Protein 8PJI (pdb70)

InterPro domains:
  IPR038704 YEATS superfamily [G3DSA:2.60.40.1970] (1-153)
  IPR040930 AF-9, ANC1 homology domain [PF17793] (495-555)
  IPR052790 YEATS domain-containing [PTHR47827] (1-558)
  IPR055129 YEATS domain [PF03366] (28-107)
  IPR055129 YEATS domain [PS51037] (1-138)

GO terms:
  GO:0008023 transcription elongation factor complex (C, IDA)
  GO:0005654 nucleoplasm (C, TAS)
  GO:0005515 protein binding (F, IPI)
  GO:0001650 fibrillar center (C, IDA)
  GO:0005654 nucleoplasm (C, IDA)

Sequence (140 aa):
QCTVQVRLELGHRAQLRKKPTTEGFTHDWMVFVRGPEQCDIQHFVEKVVFWLHDSFPKPRRVCKEPPYKVEESGYAGFIMPIEVHFKNKEEPRKVCCFTYDLFLNLEGNPPVNHHLRCEKLTFNNPTTEFRYKLLRAGGVMV

Organism: Homo sapiens (NCBI:txid9606)

Radius of gyration: 16.97 Å; Cα contacts (8 Å, |Δi|>4): 306; chains: 1; bounding box: 54×27×30 Å

Nearest PDB structures (foldseek):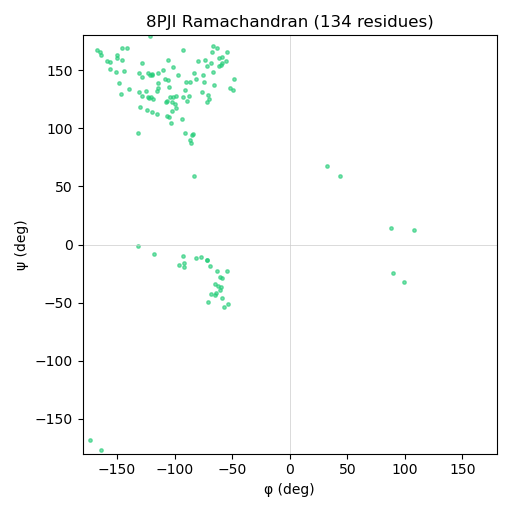
  6hpy-assembly1_A  TM=9.971E-01  e=9.286E-27  Homo sapiens
  5j9s-assembly1_A  TM=9.878E-01  e=1.514E-25  Homo sapiens
  7e74-assembly2_B  TM=9.929E-01  e=6.115E-25  Homo sapiens
  6ls6-assembly1_A  TM=9.941E-01  e=1.910E-22  H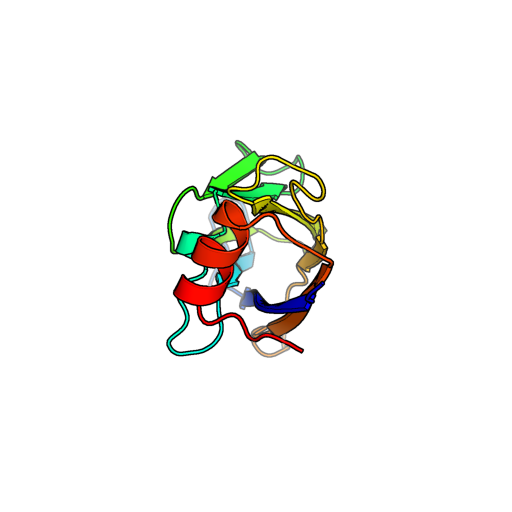omo sapiens
  6mim-assembly2_C  TM=9.929E-01  e=6.258E-21  Homo sapiens

Structure (mmCIF, N/CA/C/O backbone):
data_8PJI
#
_entry.id   8PJI
#
_cell.length_a   49.532
_cell.length_b   49.532
_cell.length_c   132.120
_cell.angle_alpha   90.00
_cell.angle_beta   90.00
_cell.angle_gamma   90.00
#
_symmetry.space_group_name_H-M   'P 43 21 2'
#
loop_
_entity.id
_entity.type
_entity.pdbx_description
1 polymer 'Protein ENL'
2 non-polymer 1,2-ETHANEDIOL
3 non-polymer 'DIMETHYL SULFOXIDE'
4 non-polymer ~{N}-cyclopentyl-1-(3-hydroxyphenyl)imidazole-4-carboxamide
5 non-polymer 'SULFATE ION'
6 water water
#
loop_
_atom_site.group_PDB
_atom_site.id
_atom_site.type_symbol
_atom_site.label_atom_id
_atom_site.label_alt_id
_atom_site.label_comp_id
_atom_site.label_asym_id
_atom_site.label_entity_id
_atom_site.label_seq_id
_atom_site.pdbx_PDB_ins_code
_atom_site.Cartn_x
_atom_site.Cartn_y
_atom_site.Cartn_z
_atom_site.occupancy
_atom_site.B_iso_or_equiv
_atom_site.auth_seq_id
_atom_site.auth_comp_id
_atom_site.auth_asym_id
_atom_site.auth_atom_id
_atom_site.pdbx_PDB_model_num
ATOM 1 N N . GLN A 1 4 ? -31.034 10.010 -13.495 1.00 66.55 4 GLN A N 1
ATOM 2 C CA . GLN A 1 4 ? -31.045 10.501 -12.076 1.00 66.85 4 GLN A CA 1
ATOM 3 C C . GLN A 1 4 ? -30.434 9.443 -11.133 1.00 62.61 4 GLN A C 1
ATOM 4 O O . GLN A 1 4 ? -31.114 9.054 -10.169 1.00 63.88 4 GLN A O 1
ATOM 10 N N . CYS A 1 5 ? -29.191 9.000 -11.354 1.00 55.68 5 CYS A N 1
ATOM 11 C CA . CYS A 1 5 ? -28.598 7.868 -10.589 1.00 55.49 5 CYS A CA 1
ATOM 12 C C . CYS A 1 5 ? -27.072 7.902 -10.562 1.00 51.68 5 CYS A C 1
ATOM 13 O O . CYS A 1 5 ? -26.438 8.371 -11.535 1.00 55.39 5 CYS A O 1
ATOM 16 N N . THR A 1 6 ? -26.512 7.366 -9.488 1.00 42.40 6 THR A N 1
ATOM 17 C CA . THR A 1 6 ? -25.060 7.161 -9.310 1.00 41.20 6 THR A CA 1
ATOM 18 C C . THR A 1 6 ? -24.796 5.661 -9.257 1.00 37.03 6 THR A C 1
ATOM 19 O O . THR A 1 6 ? -25.590 4.955 -8.596 1.00 34.49 6 THR A O 1
ATOM 23 N N . VAL A 1 7 ? -23.768 5.199 -9.972 1.00 31.06 7 VAL A N 1
ATOM 24 C CA . VAL A 1 7 ? -23.325 3.776 -9.932 1.00 28.12 7 VAL A CA 1
ATOM 25 C C . VAL A 1 7 ? -21.866 3.759 -9.454 1.00 30.78 7 VAL A C 1
ATOM 26 O O . VAL A 1 7 ? -21.014 4.481 -10.019 1.00 26.36 7 VAL A O 1
ATOM 30 N N . GLN A 1 8 ? -21.593 2.977 -8.416 1.00 31.27 8 GLN A N 1
ATOM 31 C CA . GLN A 1 8 ? -20.229 2.767 -7.883 1.00 31.26 8 GLN A CA 1
ATOM 32 C C . GLN A 1 8 ? -19.713 1.392 -8.290 1.00 28.42 8 GLN A C 1
ATOM 33 O O . GLN A 1 8 ? -20.496 0.406 -8.227 1.00 26.73 8 GLN A O 1
ATOM 39 N N . VAL A 1 9 ? -18.450 1.343 -8.734 1.00 26.60 9 VAL A N 1
ATOM 40 C CA . VAL A 1 9 ? -17.728 0.076 -9.031 1.00 27.08 9 VAL A CA 1
ATOM 41 C C . VAL A 1 9 ? -16.404 0.129 -8.275 1.00 26.74 9 VAL A C 1
ATOM 42 O O . VAL A 1 9 ? -15.933 1.239 -7.955 1.00 28.85 9 VAL A O 1
ATOM 46 N N . ARG A 1 10 ? -15.824 -1.029 -7.992 1.00 27.16 10 ARG A N 1
ATOM 47 C CA . ARG A 1 10 ? -14.545 -1.078 -7.240 1.00 28.38 10 ARG A CA 1
ATOM 48 C C . ARG A 1 10 ? -13.435 -1.639 -8.130 1.00 28.57 10 ARG A C 1
ATOM 49 O O . ARG A 1 10 ? -13.691 -2.624 -8.878 1.00 25.55 10 ARG A O 1
ATOM 57 N N . LEU A 1 11 ? -12.252 -1.039 -8.033 1.00 26.38 11 LEU A N 1
ATOM 58 C CA . LEU A 1 11 ? -11.000 -1.556 -8.634 1.00 27.17 11 LEU A CA 1
ATOM 59 C C . LEU A 1 11 ? -10.010 -1.803 -7.504 1.00 25.24 11 LEU A C 1
ATOM 60 O O . LEU A 1 11 ? -10.025 -1.010 -6.554 1.00 24.82 11 LEU A O 1
ATOM 65 N N . GLU A 1 12 ? -9.163 -2.821 -7.660 1.00 25.40 12 GLU A N 1
ATOM 66 C CA . GLU A 1 12 ? -7.977 -3.049 -6.796 1.00 25.22 12 GLU A CA 1
ATOM 67 C C . GLU A 1 12 ? -6.737 -2.976 -7.678 1.00 23.50 12 GLU A C 1
ATOM 68 O O . GLU A 1 12 ? -6.709 -3.633 -8.728 1.00 22.81 12 GLU A O 1
ATOM 74 N N . LEU A 1 13 ? -5.807 -2.114 -7.296 1.00 22.29 13 LEU A N 1
ATOM 75 C CA . LEU A 1 13 ? -4.481 -1.975 -7.924 1.00 23.72 13 LEU A CA 1
ATOM 76 C C . LEU A 1 13 ? -3.532 -2.551 -6.894 1.00 25.06 13 LEU A C 1
ATOM 77 O O . LEU A 1 13 ? -3.709 -2.243 -5.667 1.00 27.04 13 LEU A O 1
ATOM 82 N N . GLY A 1 14 ? -2.517 -3.248 -7.336 1.00 22.49 14 GLY A N 1
ATOM 83 C CA . GLY A 1 14 ? -1.530 -3.669 -6.344 1.00 21.62 14 GLY A CA 1
ATOM 84 C C . GLY A 1 14 ? -0.273 -4.096 -7.020 1.00 23.37 14 GLY A C 1
ATOM 85 O O . GLY A 1 14 ? -0.192 -4.092 -8.328 1.00 20.52 14 GLY A O 1
ATOM 86 N N . HIS A 1 15 ? 0.647 -4.550 -6.191 1.00 22.33 15 HIS A N 1
ATOM 87 C CA . HIS A 1 15 ? 1.910 -5.117 -6.700 1.00 22.86 15 HIS A CA 1
ATOM 88 C C . HIS A 1 15 ? 2.526 -6.064 -5.693 1.00 23.27 15 HIS A C 1
ATOM 89 O O . HIS A 1 15 ? 2.254 -5.917 -4.468 1.00 20.88 15 HIS A O 1
ATOM 96 N N . ARG A 1 16 ? 3.357 -6.945 -6.238 1.00 22.47 16 ARG A N 1
ATOM 97 C CA . ARG A 1 16 ? 4.278 -7.807 -5.473 1.00 25.00 16 ARG A CA 1
ATOM 98 C C . ARG A 1 16 ? 5.696 -7.559 -5.96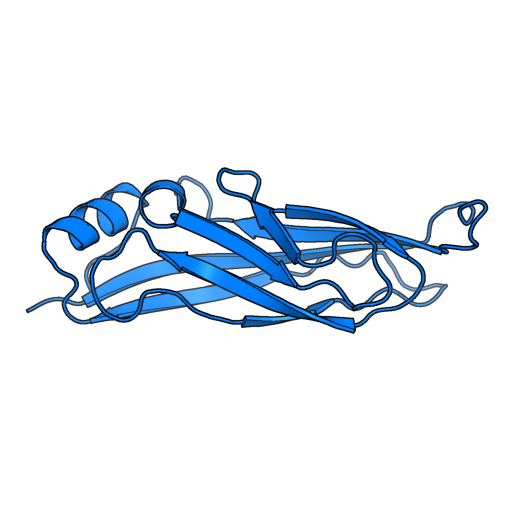4 1.00 24.15 16 ARG A C 1
ATOM 99 O O . ARG A 1 16 ? 5.902 -7.306 -7.187 1.00 23.50 16 ARG A O 1
ATOM 107 N N . ALA A 1 17 ? 6.641 -7.679 -5.046 1.00 24.28 17 ALA A N 1
ATOM 108 C CA . ALA A 1 17 ? 8.082 -7.575 -5.353 1.00 24.33 17 ALA A CA 1
ATOM 109 C C . ALA A 1 17 ? 8.858 -8.470 -4.396 1.00 28.49 17 ALA A C 1
ATOM 110 O O . ALA A 1 17 ? 8.549 -8.479 -3.155 1.00 26.07 17 ALA A O 1
ATOM 112 N N . GLN A 1 18 ? 9.861 -9.148 -4.938 1.00 28.25 18 GLN A N 1
ATOM 113 C CA . GLN A 1 18 ? 10.761 -9.980 -4.113 1.00 32.91 18 GLN A CA 1
ATOM 114 C C . GLN A 1 18 ? 12.180 -9.904 -4.676 1.00 30.08 18 GLN A C 1
ATOM 115 O O . GLN A 1 18 ? 12.362 -9.758 -5.909 1.00 27.45 18 GLN A O 1
ATOM 121 N N . LEU A 1 19 ? 13.128 -10.033 -3.765 1.00 29.89 19 LEU A N 1
ATOM 122 C CA . LEU A 1 19 ? 14.580 -10.103 -4.053 1.00 31.90 19 LEU A CA 1
ATOM 123 C C . LEU A 1 19 ? 14.837 -11.457 -4.718 1.00 31.29 19 LEU A C 1
ATOM 124 O O . LEU A 1 19 ? 14.337 -12.457 -4.216 1.00 32.66 19 LEU A O 1
ATOM 129 N N . ARG A 1 20 ? 15.502 -11.523 -5.864 1.00 30.43 20 ARG A N 1
ATOM 130 C CA . ARG A 1 20 ? 15.826 -12.858 -6.425 1.00 31.47 20 ARG A CA 1
ATOM 131 C C . ARG A 1 20 ? 16.872 -13.545 -5.521 1.00 32.69 20 ARG A C 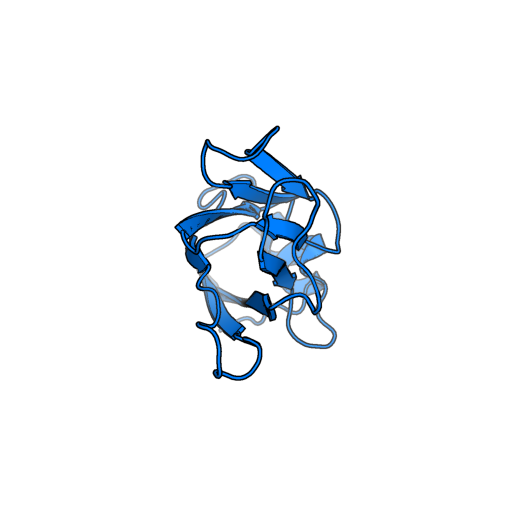1
ATOM 132 O O . ARG A 1 20 ? 17.645 -12.860 -4.835 1.00 31.16 20 ARG A O 1
ATOM 140 N N . LYS A 1 21 ? 16.928 -14.865 -5.547 1.00 37.71 21 LYS A N 1
ATOM 141 C CA . LYS A 1 21 ? 18.004 -15.626 -4.859 1.00 44.11 21 LYS A CA 1
ATOM 142 C C . LYS A 1 21 ? 19.335 -15.191 -5.476 1.00 37.94 21 LYS A C 1
ATOM 143 O O . LYS A 1 21 ? 20.310 -15.002 -4.745 1.00 38.49 21 LYS A O 1
ATOM 149 N N . LYS A 1 22 ? 19.352 -14.990 -6.787 1.00 34.05 22 LYS A N 1
ATOM 150 C CA . LYS A 1 22 ? 20.556 -14.518 -7.506 1.00 36.36 22 LYS A CA 1
ATOM 151 C C . LYS A 1 22 ? 20.124 -13.511 -8.552 1.00 32.90 22 LYS A C 1
ATOM 152 O O . LYS A 1 22 ? 19.177 -13.754 -9.284 1.00 33.64 22 LYS A O 1
ATOM 158 N N . PRO A 1 23 ? 20.808 -12.366 -8.660 1.00 30.82 23 PRO A N 1
ATOM 159 C CA . PRO A 1 23 ? 20.493 -11.405 -9.713 1.00 35.08 23 PRO A CA 1
ATOM 160 C C . PRO A 1 23 ? 20.543 -12.027 -11.110 1.00 34.22 23 PRO A C 1
ATOM 161 O O . PRO A 1 23 ? 21.113 -13.075 -11.276 1.00 31.97 23 PRO A O 1
ATOM 165 N N . THR A 1 24 ? 19.851 -11.405 -12.059 1.00 34.81 24 THR A N 1
ATOM 166 C CA . THR A 1 24 ? 19.924 -11.779 -13.486 1.00 32.64 24 THR A CA 1
ATOM 167 C C . THR A 1 24 ? 21.331 -11.444 -13.961 1.00 35.90 24 THR A C 1
ATOM 168 O O . THR A 1 24 ? 22.053 -10.729 -13.204 1.00 32.19 24 THR A O 1
ATOM 172 N N . THR A 1 25 ? 21.681 -11.878 -15.176 1.00 38.75 25 THR A N 1
ATOM 173 C CA . THR A 1 25 ? 22.959 -11.527 -15.847 1.00 40.34 25 THR A CA 1
ATOM 174 C C . THR A 1 25 ? 23.052 -10.006 -16.034 1.00 40.75 25 THR A C 1
ATOM 175 O O . THR A 1 25 ? 24.196 -9.496 -16.083 1.00 38.25 25 THR A O 1
ATOM 179 N N . GLU A 1 26 ? 21.922 -9.292 -16.156 1.00 35.46 26 GLU A N 1
ATOM 180 C CA . GLU A 1 26 ? 21.939 -7.810 -16.341 1.00 35.18 26 GLU A CA 1
ATOM 181 C C . GLU A 1 26 ? 22.221 -7.131 -14.996 1.00 31.49 26 GLU A C 1
ATOM 182 O O . GLU A 1 26 ? 22.356 -5.904 -14.996 1.00 40.19 26 GLU A O 1
ATOM 188 N N . GLY A 1 27 ? 22.184 -7.890 -13.898 1.00 29.75 27 GLY A N 1
ATOM 189 C CA . GLY A 1 27 ? 22.280 -7.386 -12.514 1.00 29.91 27 GLY A CA 1
ATOM 190 C C . GLY A 1 27 ? 20.946 -6.991 -11.882 1.00 30.61 27 GLY A C 1
ATOM 191 O O . GLY A 1 27 ? 20.995 -6.394 -10.802 1.00 33.31 27 GLY A O 1
ATOM 192 N N . PHE A 1 28 ? 19.793 -7.369 -12.450 1.00 28.25 28 PHE A N 1
ATOM 193 C CA . PHE A 1 28 ? 18.466 -7.083 -11.849 1.00 26.91 28 PHE A CA 1
ATOM 194 C C . PHE A 1 28 ? 18.301 -7.938 -10.597 1.00 25.30 28 PHE A C 1
ATOM 195 O O . PHE A 1 28 ? 18.446 -9.157 -10.660 1.00 26.58 28 PHE A O 1
ATOM 203 N N . THR A 1 29 ? 18.018 -7.280 -9.496 1.00 24.27 29 THR A N 1
ATOM 204 C CA . THR A 1 29 ? 17.984 -7.882 -8.148 1.00 25.66 29 THR A CA 1
ATOM 205 C C . THR A 1 29 ? 16.586 -8.373 -7.771 1.00 26.30 29 THR A C 1
ATOM 206 O O . THR A 1 29 ? 16.489 -9.135 -6.789 1.00 24.80 29 THR A O 1
ATOM 210 N N . HIS A 1 30 ? 15.532 -7.895 -8.443 1.00 25.90 30 HIS A N 1
ATOM 211 C CA . HIS A 1 30 ? 14.133 -8.090 -7.967 1.00 24.08 30 HIS A CA 1
ATOM 212 C C . HIS A 1 30 ? 13.255 -8.600 -9.105 1.00 24.49 30 HIS A C 1
ATOM 213 O O . HIS A 1 30 ? 13.508 -8.262 -10.314 1.00 23.52 30 HIS A O 1
ATOM 220 N N . ASP A 1 31 ? 12.274 -9.418 -8.745 1.00 24.80 31 ASP A N 1
ATOM 221 C CA . ASP A 1 31 ? 11.126 -9.694 -9.647 1.00 26.67 31 ASP A CA 1
ATOM 222 C C . ASP A 1 31 ? 9.938 -8.932 -9.084 1.00 25.72 31 ASP A C 1
ATOM 223 O O . ASP A 1 31 ? 9.777 -8.903 -7.821 1.00 23.50 31 ASP A O 1
ATOM 228 N N . TRP A 1 32 ? 9.123 -8.378 -9.968 1.00 21.44 32 TRP A N 1
ATOM 229 C CA . TRP A 1 32 ? 7.934 -7.625 -9.494 1.00 21.54 32 TRP A CA 1
ATOM 230 C C . TRP A 1 32 ? 6.788 -7.813 -10.468 1.00 22.56 32 TRP A C 1
ATOM 231 O O . TRP A 1 32 ? 7.006 -8.215 -11.671 1.00 22.25 32 TRP A O 1
ATOM 242 N N . MET A 1 33 ? 5.598 -7.566 -9.948 1.00 21.44 33 MET A N 1
ATOM 243 C CA . MET A 1 33 ? 4.372 -7.727 -10.734 1.00 22.67 33 MET A CA 1
ATOM 244 C C . MET A 1 33 ? 3.400 -6.658 -10.248 1.00 21.74 33 MET A C 1
ATOM 245 O O . MET A 1 33 ? 3.275 -6.481 -9.010 1.00 22.54 33 MET A O 1
ATOM 250 N N . VAL A 1 34 ? 2.839 -5.908 -11.190 1.00 20.00 34 VAL A N 1
ATOM 251 C CA . VAL A 1 34 ? 1.787 -4.898 -10.917 1.00 18.35 34 VAL A CA 1
ATOM 252 C C . VAL A 1 34 ? 0.490 -5.361 -11.604 1.00 18.08 34 VAL A C 1
ATOM 253 O O . VAL A 1 34 ? 0.535 -5.914 -12.735 1.00 19.68 34 VAL A O 1
ATOM 257 N N . PHE A 1 35 ? -0.648 -5.036 -11.011 1.00 18.91 35 PHE A N 1
ATOM 258 C CA . PHE A 1 35 ? -1.960 -5.480 -11.540 1.00 18.84 35 PHE A CA 1
ATOM 259 C C . PHE A 1 35 ? -3.064 -4.475 -11.226 1.00 18.60 35 PHE A C 1
ATOM 260 O O . PHE A 1 35 ? -2.981 -3.638 -10.296 1.00 17.51 35 PHE A O 1
ATOM 268 N N . VAL A 1 36 ? -4.114 -4.624 -12.022 1.00 18.55 36 VAL A N 1
ATOM 269 C CA . VAL A 1 36 ? -5.464 -4.064 -11.757 1.00 20.30 36 VAL A CA 1
ATOM 270 C C . VAL A 1 36 ? -6.445 -5.235 -11.814 1.00 19.64 36 VAL A C 1
ATOM 271 O O . VAL A 1 36 ? -6.354 -6.002 -12.759 1.00 21.03 36 VAL A O 1
ATOM 275 N N . ARG A 1 37 ? -7.332 -5.351 -10.828 1.00 20.48 37 ARG A N 1
ATOM 276 C CA . ARG A 1 37 ? -8.353 -6.435 -10.801 1.00 21.53 37 ARG A CA 1
ATOM 277 C C . ARG A 1 37 ? -9.626 -5.895 -10.177 1.00 21.00 37 ARG A C 1
ATOM 278 O O . ARG A 1 37 ? -9.604 -4.782 -9.609 1.00 20.85 37 ARG A O 1
ATOM 286 N N . GLY A 1 38 ? -10.702 -6.673 -10.289 1.00 22.04 38 GLY A N 1
ATOM 287 C CA . GLY A 1 38 ? -11.943 -6.387 -9.559 1.00 23.53 38 GLY A CA 1
ATOM 288 C C . GLY A 1 38 ? -11.942 -7.139 -8.240 1.00 27.91 38 GLY A C 1
ATOM 289 O O . GLY A 1 38 ? -11.122 -8.036 -8.055 1.00 23.99 38 GLY A O 1
ATOM 290 N N . PRO A 1 39 ? -12.866 -6.822 -7.301 1.00 31.48 39 PRO A N 1
ATOM 291 C CA . PRO A 1 39 ? -13.060 -7.647 -6.110 1.00 34.37 39 PRO A CA 1
ATOM 292 C C . PRO A 1 39 ? -13.547 -9.043 -6.531 1.00 34.04 39 PRO A C 1
ATOM 293 O O . PRO A 1 39 ? -13.913 -9.214 -7.699 1.00 28.05 39 PRO A O 1
ATOM 297 N N . GLU A 1 40 ? -13.558 -9.992 -5.588 1.00 39.83 40 GLU A N 1
ATOM 298 C CA . GLU A 1 40 ? -14.028 -11.388 -5.819 1.00 47.22 40 GLU A CA 1
ATOM 299 C C . GLU A 1 40 ? -15.403 -11.338 -6.503 1.00 41.58 40 GLU A C 1
ATOM 300 O O . GLU A 1 40 ? -16.224 -10.504 -6.094 1.00 44.10 40 GLU A O 1
ATOM 306 N N . GLN A 1 41 ? -15.579 -12.134 -7.556 1.00 46.59 41 GLN A N 1
ATOM 307 C CA . GLN A 1 41 ? -16.863 -12.415 -8.262 1.00 56.43 41 GLN A CA 1
ATOM 308 C C . GLN A 1 41 ? -17.108 -11.414 -9.404 1.00 52.26 41 GLN A C 1
ATOM 309 O O . GLN A 1 41 ? -17.840 -11.768 -10.344 1.00 51.95 41 GLN A O 1
ATOM 315 N N . CYS A 1 42 ? -16.524 -10.220 -9.340 1.00 43.68 42 CYS A N 1
ATOM 316 C CA . CYS A 1 42 ? -16.809 -9.125 -10.303 1.00 37.48 42 CYS A CA 1
ATOM 317 C C . CYS A 1 42 ? -16.030 -9.383 -11.572 1.00 35.71 42 CYS A C 1
ATOM 318 O O . CYS A 1 42 ? -15.041 -10.128 -11.527 1.00 42.85 42 CYS A O 1
ATOM 321 N N . ASP A 1 43 ? -16.476 -8.796 -12.661 1.00 31.05 43 ASP A N 1
ATOM 322 C CA . ASP A 1 43 ? -15.766 -8.888 -13.951 1.00 32.33 43 ASP A CA 1
ATOM 323 C C . ASP A 1 43 ? -15.664 -7.464 -14.541 1.00 30.84 43 ASP A C 1
ATOM 324 O O . ASP A 1 43 ? -16.585 -7.048 -15.292 1.00 26.39 43 ASP A O 1
ATOM 329 N N . ILE A 1 44 ? -14.533 -6.791 -14.316 1.00 24.00 44 ILE A N 1
ATOM 330 C CA . ILE A 1 44 ? -14.342 -5.358 -14.699 1.00 24.10 44 ILE A CA 1
ATOM 331 C C . ILE A 1 44 ? -14.227 -5.280 -16.220 1.00 22.65 44 ILE A C 1
ATOM 332 O O . ILE A 1 44 ? -14.392 -4.211 -16.789 1.00 24.36 44 ILE A O 1
ATOM 337 N N . GLN A 1 45 ? -14.039 -6.409 -16.866 1.00 23.85 45 GLN A N 1
ATOM 338 C CA . GLN A 1 45 ? -13.890 -6.439 -18.340 1.00 25.14 45 GLN A CA 1
ATOM 339 C C . GLN A 1 45 ? -15.182 -5.940 -19.000 1.00 23.35 45 GLN A C 1
ATOM 340 O O . GLN A 1 45 ? -15.119 -5.477 -20.155 1.00 23.52 45 GLN A O 1
ATOM 346 N N . HIS A 1 46 ? -16.322 -5.996 -18.318 1.00 23.58 46 HIS A N 1
ATOM 347 C CA . HIS A 1 46 ? -17.588 -5.424 -18.854 1.00 24.51 46 HIS A CA 1
ATOM 348 C C . HIS A 1 46 ? -17.459 -3.919 -19.126 1.00 25.54 46 HIS A C 1
ATOM 349 O O . HIS A 1 46 ? -18.016 -3.460 -20.161 1.00 24.80 46 HIS A O 1
ATOM 356 N N . PHE A 1 47 ? -16.732 -3.176 -18.286 1.00 21.49 47 PHE A N 1
ATOM 357 C CA . PHE A 1 47 ? -16.678 -1.694 -18.407 1.00 20.25 47 PHE A CA 1
ATOM 358 C C . PHE A 1 47 ? -15.267 -1.177 -18.696 1.00 20.76 47 PHE A C 1
ATOM 359 O O . PHE A 1 47 ? -15.175 0.025 -19.026 1.00 20.55 47 PHE A O 1
ATOM 367 N N . VAL A 1 48 ? -14.242 -2.033 -18.646 1.00 21.35 48 VAL A N 1
ATOM 368 C CA . VAL A 1 48 ? -12.821 -1.655 -18.932 1.00 21.01 48 VAL A CA 1
ATOM 369 C C . VAL A 1 48 ? -12.484 -2.054 -20.371 1.00 22.07 48 VAL A C 1
ATOM 370 O O . VAL A 1 48 ? -12.511 -3.261 -20.652 1.00 24.95 48 VAL A O 1
ATOM 374 N N . GLU A 1 49 ? -12.154 -1.081 -21.223 1.00 20.54 49 GLU A N 1
ATOM 375 C CA . GLU A 1 49 ? -11.630 -1.317 -22.588 1.00 24.26 49 GLU A CA 1
ATOM 376 C C . GLU A 1 49 ? -10.205 -1.853 -22.478 1.00 22.82 49 GLU A C 1
ATOM 377 O O . GLU A 1 49 ? -9.873 -2.844 -23.133 1.00 23.09 49 GLU A O 1
ATOM 383 N N . LYS A 1 50 ? -9.371 -1.191 -21.690 1.00 21.33 50 LYS A N 1
ATOM 384 C CA . LYS A 1 50 ? -7.971 -1.627 -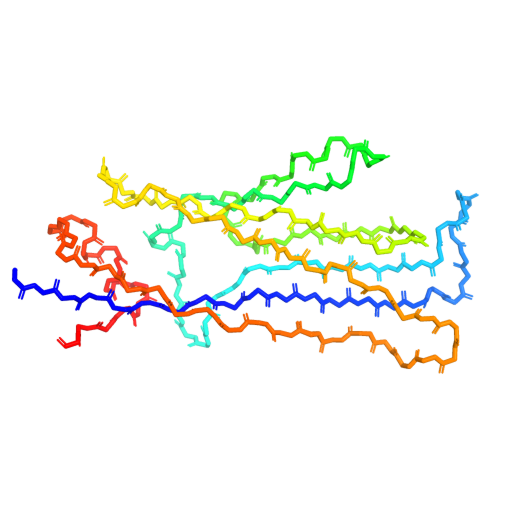21.513 1.00 21.50 50 LYS A CA 1
ATOM 385 C C . LYS A 1 50 ? -7.352 -0.942 -20.309 1.00 19.43 50 LYS A C 1
ATOM 386 O O . LYS A 1 50 ? -7.885 0.119 -19.864 1.00 19.88 50 LYS A O 1
ATOM 392 N N . VAL A 1 51 ? -6.217 -1.486 -19.886 1.00 19.20 51 VAL A N 1
ATOM 393 C CA . VAL A 1 51 ? -5.369 -0.879 -18.835 1.00 20.84 51 VAL A CA 1
ATOM 394 C C . VAL A 1 51 ? -3.981 -0.670 -19.434 1.00 19.34 51 VAL A C 1
ATOM 395 O O . VAL A 1 51 ? -3.430 -1.612 -20.057 1.00 19.43 51 VAL A O 1
ATOM 399 N N . VAL A 1 52 ? -3.496 0.552 -19.337 1.00 19.73 52 VAL A N 1
ATOM 400 C CA . VAL A 1 52 ? -2.139 0.912 -19.824 1.00 23.02 52 VAL A CA 1
ATOM 401 C C . VAL A 1 52 ? -1.270 1.127 -18.598 1.00 21.79 52 VAL A C 1
ATOM 402 O O . VAL A 1 52 ? -1.639 2.004 -17.799 1.00 21.48 52 VAL A O 1
ATOM 406 N N . PHE A 1 53 ? -0.174 0.374 -18.497 1.00 20.69 53 PHE A N 1
ATOM 407 C CA . PHE A 1 53 ? 0.851 0.555 -17.431 1.00 22.51 53 PHE A CA 1
ATOM 408 C C . PHE A 1 53 ? 2.044 1.293 -18.058 1.00 21.85 53 PHE A C 1
ATOM 409 O O . PHE A 1 53 ? 2.634 0.755 -19.016 1.00 23.26 53 PHE A O 1
ATOM 417 N N . TRP A 1 54 ? 2.327 2.509 -17.613 1.00 21.94 54 TRP A N 1
ATOM 418 C CA . TRP A 1 54 ? 3.449 3.327 -18.156 1.00 23.06 54 TRP A CA 1
ATOM 419 C C . TRP A 1 54 ? 4.712 3.053 -17.336 1.00 21.69 54 TRP A C 1
ATOM 420 O O . TRP A 1 54 ? 4.851 3.620 -16.247 1.00 20.27 54 TRP A O 1
ATOM 431 N N . LEU A 1 55 ? 5.551 2.158 -17.822 1.00 21.24 55 LEU A N 1
ATOM 432 C CA . LEU A 1 55 ? 6.786 1.771 -17.108 1.00 23.97 55 LEU A CA 1
ATOM 433 C C . LEU A 1 55 ? 7.803 2.909 -17.215 1.00 25.41 55 LEU A C 1
ATOM 434 O O . LEU A 1 55 ? 7.668 3.753 -18.109 1.00 25.81 55 LEU A O 1
ATOM 439 N N . HIS A 1 56 ? 8.772 2.943 -16.311 1.00 27.59 56 HIS A N 1
ATOM 440 C CA . HIS A 1 56 ? 9.943 3.858 -16.408 1.00 27.93 56 HIS A CA 1
ATOM 441 C C . HIS A 1 56 ? 10.547 3.787 -17.823 1.00 26.96 56 HIS A C 1
ATOM 442 O O . HIS A 1 56 ? 10.569 2.704 -18.402 1.00 23.97 56 HIS A O 1
ATOM 449 N N . ASP A 1 57 ? 11.013 4.910 -18.376 1.00 28.64 57 ASP A N 1
ATOM 450 C CA . ASP A 1 57 ? 11.577 4.977 -19.758 1.00 31.57 57 ASP A CA 1
ATOM 451 C C . ASP A 1 57 ? 12.712 3.944 -19.934 1.00 32.13 57 ASP A C 1
ATOM 452 O O . ASP A 1 57 ? 13.005 3.583 -21.082 1.00 30.77 57 ASP A O 1
ATOM 457 N N . SER A 1 58 ? 13.365 3.493 -18.859 1.00 29.99 58 SER A N 1
ATOM 458 C CA . SER A 1 58 ? 14.522 2.555 -18.952 1.00 31.35 58 SER A CA 1
ATOM 459 C C . SER A 1 58 ? 14.071 1.173 -19.426 1.00 33.98 58 SER A C 1
ATOM 460 O O . SER A 1 58 ? 14.946 0.370 -19.837 1.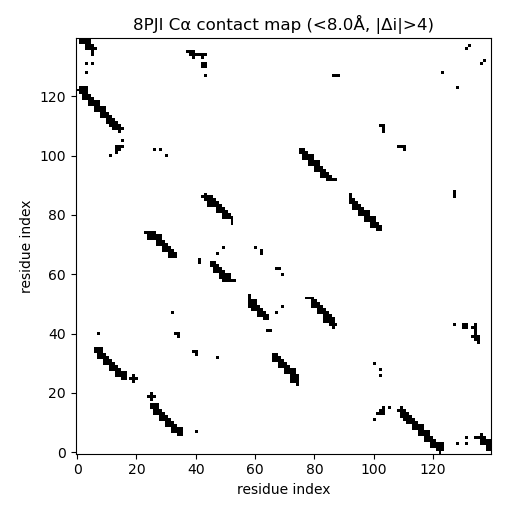00 31.23 58 SER A O 1
ATOM 463 N N . PHE A 1 59 ? 12.777 0.845 -19.330 1.00 27.90 59 PHE A N 1
ATOM 464 C CA . PHE A 1 59 ? 12.286 -0.492 -19.725 1.00 27.43 59 PHE A CA 1
ATOM 465 C C . PHE A 1 59 ? 12.065 -0.498 -21.230 1.00 29.74 59 PHE A C 1
ATOM 466 O O . PHE A 1 59 ? 11.726 0.523 -21.802 1.00 28.22 59 PHE A O 1
ATOM 474 N N . PRO A 1 60 ? 12.259 -1.638 -21.914 1.00 32.66 60 PRO A N 1
ATOM 475 C CA . PRO A 1 60 ? 11.862 -1.761 -23.313 1.00 35.78 60 PRO A CA 1
ATOM 476 C C . PRO A 1 60 ? 10.330 -1.700 -23.424 1.00 36.15 60 PRO A C 1
ATOM 477 O O . PRO A 1 60 ? 9.680 -2.117 -22.505 1.00 36.22 60 PRO A O 1
ATOM 481 N N . LYS A 1 61 ? 9.818 -1.166 -24.536 1.00 37.71 61 LYS A N 1
ATOM 482 C CA . LYS A 1 61 ? 8.381 -0.933 -24.823 1.00 37.43 61 LYS A CA 1
ATOM 483 C C . LYS A 1 61 ? 7.645 -0.620 -23.522 1.00 33.58 61 LYS A C 1
ATOM 484 O O . LYS A 1 61 ? 6.815 -1.403 -23.073 1.00 33.71 61 LYS A O 1
ATOM 490 N N . PRO A 1 62 ? 7.929 0.542 -22.891 1.00 28.38 62 PRO A N 1
ATOM 491 C CA . PRO A 1 62 ? 7.434 0.844 -21.546 1.00 28.88 62 PRO A CA 1
ATOM 492 C C . PRO A 1 62 ? 5.930 1.144 -21.439 1.00 26.54 62 PRO A C 1
ATOM 493 O O . PRO A 1 62 ? 5.425 1.222 -20.327 1.00 26.31 62 PRO A O 1
ATOM 497 N N . ARG A 1 63 ? 5.278 1.377 -22.574 1.00 26.90 63 ARG A N 1
ATOM 498 C CA . ARG A 1 63 ? 3.808 1.533 -22.680 1.00 27.54 63 ARG A CA 1
ATOM 499 C C . ARG A 1 63 ? 3.233 0.128 -22.809 1.00 27.13 63 ARG A C 1
ATOM 500 O O . ARG A 1 63 ? 3.198 -0.402 -23.935 1.00 26.79 63 ARG A O 1
ATOM 508 N N . ARG A 1 64 ? 2.827 -0.468 -21.681 1.00 24.29 64 ARG A N 1
ATOM 509 C CA . ARG A 1 64 ? 2.389 -1.885 -21.646 1.00 22.76 64 ARG A CA 1
ATOM 510 C C . ARG A 1 64 ? 0.857 -1.898 -21.588 1.00 24.74 64 ARG A C 1
ATOM 511 O O . ARG A 1 64 ? 0.280 -1.291 -20.661 1.00 23.43 64 ARG A O 1
ATOM 519 N N . VAL A 1 65 ? 0.218 -2.546 -22.546 1.00 24.72 65 VAL A N 1
ATOM 520 C CA . VAL A 1 65 ? -1.256 -2.458 -22.698 1.00 25.76 65 VAL A CA 1
ATOM 521 C C . VAL A 1 65 ? -1.835 -3.849 -22.446 1.00 26.63 65 VAL A C 1
ATOM 522 O O . VAL A 1 65 ? -1.344 -4.801 -23.024 1.00 25.26 65 VAL A O 1
ATOM 526 N N . CYS A 1 66 ? -2.869 -3.950 -21.619 1.00 25.36 66 CYS A N 1
ATOM 527 C CA . CYS A 1 66 ? -3.664 -5.192 -21.429 1.00 25.08 66 CYS A CA 1
ATOM 528 C C . CYS A 1 66 ? -5.120 -4.901 -21.823 1.00 23.22 66 CYS A C 1
ATOM 529 O O . CYS A 1 66 ? -5.754 -4.078 -21.144 1.00 19.14 66 CYS A O 1
ATOM 532 N N . LYS A 1 67 ? -5.609 -5.535 -22.894 1.00 25.77 67 LYS A N 1
ATOM 533 C CA . LYS A 1 67 ? -6.994 -5.360 -23.429 1.00 27.75 67 LYS A CA 1
ATOM 534 C C . LYS A 1 67 ? -7.932 -6.400 -22.823 1.00 28.14 67 LYS A C 1
ATOM 535 O O . LYS A 1 67 ? -9.150 -6.246 -22.969 1.00 29.68 67 LYS A O 1
ATOM 541 N N . GLU A 1 68 ? -7.401 -7.388 -22.114 1.00 25.64 68 GLU A N 1
ATOM 542 C CA . GLU A 1 68 ? -8.227 -8.389 -21.424 1.00 29.47 68 GLU A CA 1
ATOM 543 C C . GLU A 1 68 ? -7.462 -8.858 -20.198 1.00 26.47 68 GLU A C 1
ATOM 544 O O . GLU A 1 68 ? -6.257 -8.690 -20.101 1.00 25.22 68 GLU A O 1
ATOM 550 N N . PRO A 1 69 ? -8.146 -9.491 -19.239 1.00 24.68 69 PRO A N 1
ATOM 551 C CA . PRO A 1 69 ? -7.479 -9.932 -18.030 1.00 26.43 69 PRO A CA 1
ATOM 552 C C . PRO A 1 69 ? -6.571 -11.122 -18.337 1.00 25.00 69 PRO A C 1
ATOM 553 O O . PRO A 1 69 ? -6.822 -11.878 -19.263 1.00 24.13 69 PRO A O 1
ATOM 557 N N . PRO A 1 70 ? -5.499 -11.354 -17.568 1.00 22.14 70 PRO A N 1
ATOM 558 C CA . PRO A 1 70 ? -5.169 -10.529 -16.411 1.00 22.63 70 PRO A CA 1
ATOM 559 C C . PRO A 1 70 ? -4.596 -9.170 -16.852 1.00 23.73 70 PRO A C 1
ATOM 560 O O . PRO A 1 70 ? -3.845 -9.078 -17.840 1.00 22.40 70 PRO A O 1
ATOM 564 N N . TYR A 1 71 ? -5.006 -8.128 -16.139 1.00 21.30 71 TYR A N 1
ATOM 565 C CA . TYR A 1 71 ? -4.474 -6.751 -16.306 1.00 21.92 71 TYR A CA 1
ATOM 566 C C . TYR A 1 71 ? -3.235 -6.673 -15.415 1.00 20.79 71 TYR A C 1
ATOM 567 O O . TYR A 1 71 ? -3.348 -6.369 -14.209 1.00 20.47 71 TYR A O 1
ATOM 576 N N . LYS A 1 72 ? -2.081 -7.023 -15.973 1.00 21.28 72 LYS A N 1
ATOM 577 C CA . LYS A 1 72 ? -0.840 -7.117 -15.156 1.00 21.69 72 LYS A CA 1
ATOM 578 C C . LYS A 1 72 ? 0.397 -7.009 -16.032 1.00 22.18 72 LYS A C 1
ATOM 579 O O . LYS A 1 72 ? 0.360 -7.298 -17.258 1.00 20.25 72 LYS A O 1
ATOM 585 N N . VAL A 1 73 ? 1.483 -6.627 -15.392 1.00 23.51 73 VAL A N 1
ATOM 586 C CA . VAL A 1 73 ? 2.838 -6.651 -15.990 1.00 21.33 73 VAL A CA 1
ATOM 587 C C . VAL A 1 73 ? 3.731 -7.396 -15.009 1.00 22.29 73 VAL A C 1
ATOM 588 O O . VAL A 1 73 ? 3.739 -7.022 -13.818 1.00 20.80 73 VAL A O 1
ATOM 592 N N . GLU A 1 74 ? 4.454 -8.401 -15.496 1.00 24.27 74 GLU A N 1
ATOM 593 C CA . GLU A 1 74 ? 5.508 -9.102 -14.720 1.00 26.92 74 GLU A CA 1
ATOM 594 C C . GLU A 1 74 ? 6.855 -8.613 -15.238 1.00 24.99 74 GLU A C 1
ATOM 595 O O . GLU A 1 74 ? 7.037 -8.606 -16.471 1.00 24.96 74 GLU A O 1
ATOM 601 N N . GLU A 1 75 ? 7.725 -8.150 -14.351 1.00 22.43 75 GLU A N 1
ATOM 602 C CA . GLU A 1 75 ? 9.049 -7.626 -14.773 1.00 24.91 75 GLU A CA 1
ATOM 603 C C . GLU A 1 75 ? 10.166 -8.015 -13.808 1.00 25.32 75 GLU A C 1
ATOM 604 O O . GLU A 1 75 ? 9.894 -8.490 -12.702 1.00 22.92 75 GLU A O 1
ATOM 610 N N . SER A 1 76 ? 11.399 -7.771 -14.258 1.00 25.59 76 SER A N 1
ATOM 611 C CA . SER A 1 76 ? 12.622 -7.801 -13.421 1.00 27.01 76 SER A CA 1
ATOM 612 C C . SER A 1 76 ? 13.286 -6.432 -13.442 1.00 24.63 76 SER A C 1
ATOM 613 O O . SER A 1 76 ? 13.220 -5.745 -14.474 1.00 23.57 76 SER A O 1
ATOM 616 N N . GLY A 1 77 ? 13.887 -6.042 -12.330 1.00 23.75 77 GLY A N 1
ATOM 617 C CA . GLY A 1 77 ? 14.619 -4.777 -12.270 1.00 26.22 77 GLY A CA 1
ATOM 618 C C . GLY A 1 77 ? 15.346 -4.594 -10.964 1.00 25.54 77 GLY A C 1
ATOM 619 O O . GLY A 1 77 ? 15.465 -5.544 -10.202 1.00 26.88 77 GLY A O 1
ATOM 620 N N . TYR A 1 78 ? 15.828 -3.381 -10.739 1.00 27.97 78 TYR A N 1
ATOM 621 C CA . TYR A 1 78 ? 16.732 -3.061 -9.612 1.00 28.06 78 TYR A CA 1
ATOM 622 C C . TYR A 1 78 ? 16.266 -1.810 -8.869 1.00 27.46 78 TYR A C 1
ATOM 623 O O . TYR A 1 78 ? 16.933 -1.459 -7.895 1.00 28.00 78 TYR A O 1
ATOM 632 N N . ALA A 1 79 ? 15.183 -1.135 -9.273 1.00 24.09 79 ALA A N 1
ATOM 633 C CA . ALA A 1 79 ? 14.736 0.055 -8.515 1.00 24.24 79 ALA A CA 1
ATOM 634 C C . ALA A 1 79 ? 13.218 0.248 -8.622 1.00 23.70 79 ALA A C 1
ATOM 635 O O . ALA A 1 79 ? 12.644 -0.086 -9.679 1.00 24.55 79 ALA A O 1
ATOM 637 N N . GLY A 1 80 ? 12.620 0.796 -7.569 1.00 26.12 80 GLY A N 1
ATOM 638 C CA . GLY A 1 80 ? 11.231 1.298 -7.570 1.00 26.58 80 GLY A CA 1
ATOM 639 C C . GLY A 1 80 ? 11.091 2.529 -8.456 1.00 27.17 80 GLY A C 1
ATOM 640 O O . GLY A 1 80 ? 12.137 3.146 -8.831 1.00 28.94 80 GLY A O 1
ATOM 641 N N . PHE A 1 81 ? 9.853 2.910 -8.784 1.00 23.91 81 PHE A N 1
ATOM 642 C CA . PHE A 1 81 ? 9.527 4.144 -9.548 1.00 24.22 81 PHE A CA 1
ATOM 643 C C . PHE A 1 81 ? 8.025 4.398 -9.461 1.00 23.82 81 PHE A C 1
ATOM 644 O O . PHE A 1 81 ? 7.266 3.499 -9.028 1.00 22.24 81 PHE A O 1
ATOM 652 N N . ILE A 1 82 ? 7.619 5.594 -9.868 1.00 24.60 82 ILE A N 1
ATOM 653 C CA . ILE A 1 82 ? 6.201 6.026 -9.883 1.00 24.25 82 ILE A CA 1
ATOM 654 C C . ILE A 1 82 ? 5.663 5.617 -11.251 1.00 24.53 82 ILE A C 1
ATOM 655 O O . ILE A 1 82 ? 6.276 5.982 -12.250 1.00 24.71 82 ILE A O 1
ATOM 660 N N . MET A 1 83 ? 4.592 4.824 -11.269 1.00 22.14 83 MET A N 1
ATOM 661 C CA . MET A 1 83 ? 4.046 4.241 -12.514 1.00 23.39 83 MET A CA 1
ATOM 662 C C . MET A 1 83 ? 2.659 4.836 -12.721 1.00 22.87 83 MET A C 1
ATOM 663 O O . MET A 1 83 ? 1.735 4.565 -11.955 1.00 22.87 83 MET A O 1
ATOM 668 N N . PRO A 1 84 ? 2.459 5.661 -13.761 1.00 24.10 84 PRO A N 1
ATOM 669 C CA . PRO A 1 84 ? 1.101 6.030 -14.148 1.00 23.22 84 PRO A CA 1
ATOM 670 C C . PRO A 1 84 ? 0.409 4.759 -14.647 1.00 22.53 84 PRO A C 1
ATOM 671 O O . PRO A 1 84 ? 1.025 3.960 -15.380 1.00 24.07 84 PRO A O 1
ATOM 675 N N . ILE A 1 85 ? -0.841 4.578 -14.236 1.00 22.70 85 ILE A N 1
ATOM 676 C CA . ILE A 1 85 ? -1.698 3.449 -14.686 1.00 22.98 85 ILE A CA 1
ATOM 677 C C . ILE A 1 85 ? -3.023 4.048 -15.141 1.00 22.99 85 ILE A C 1
ATOM 678 O O . ILE A 1 85 ? -3.690 4.663 -14.325 1.00 23.90 85 ILE A O 1
ATOM 683 N N . GLU A 1 86 ? -3.349 3.873 -16.420 1.00 24.00 86 GLU A N 1
ATOM 684 C CA . GLU A 1 86 ? -4.586 4.418 -17.019 1.00 24.60 86 GLU A CA 1
ATOM 685 C C . GLU A 1 86 ? -5.574 3.281 -17.248 1.00 20.45 86 GLU A C 1
ATOM 686 O O . GLU A 1 86 ? -5.240 2.317 -17.938 1.00 26.31 86 GLU A O 1
ATOM 692 N N . VAL A 1 87 ? -6.757 3.398 -16.691 1.00 20.62 87 VAL A N 1
ATOM 693 C CA . VAL A 1 87 ? -7.862 2.426 -16.897 1.00 20.05 87 VAL A CA 1
ATOM 694 C C . VAL A 1 87 ? -8.857 3.096 -17.846 1.00 20.70 87 VAL A C 1
ATOM 695 O O . VAL A 1 87 ? -9.421 4.137 -17.487 1.00 20.65 87 VAL A O 1
ATOM 699 N N . HIS A 1 88 ? -8.944 2.610 -19.077 1.00 21.54 88 HIS A N 1
ATOM 700 C CA . HIS A 1 88 ? -9.822 3.187 -20.127 1.00 22.33 88 HIS A CA 1
ATOM 701 C C . HIS A 1 88 ? -11.184 2.493 -20.042 1.00 22.44 88 HIS A C 1
ATOM 702 O O . HIS A 1 88 ? -11.200 1.243 -19.853 1.00 22.73 88 HIS A O 1
ATOM 709 N N . PHE A 1 89 ? -12.284 3.225 -20.192 1.00 20.32 89 PHE A N 1
ATOM 710 C CA . PHE A 1 89 ? -13.649 2.677 -20.003 1.00 22.12 89 PHE A CA 1
ATOM 711 C C . PHE A 1 89 ? -14.287 2.396 -21.361 1.00 25.71 89 PHE A C 1
ATOM 712 O O . PHE A 1 89 ? -13.922 3.077 -22.309 1.00 23.88 89 PHE A O 1
ATOM 720 N N . LYS A 1 90 ? -15.221 1.444 -21.450 1.00 26.20 90 LYS A N 1
ATOM 721 C CA . LYS A 1 90 ? -16.020 1.234 -22.690 1.00 27.98 90 LYS A CA 1
ATOM 722 C C . LYS A 1 90 ? -17.187 2.220 -22.680 1.00 28.80 90 LYS A C 1
ATOM 723 O O . LYS A 1 90 ? -18.338 1.782 -22.651 1.00 27.22 90 LYS A O 1
ATOM 729 N N . ASN A 1 91 ? -16.873 3.516 -22.623 1.00 30.27 91 ASN A N 1
ATOM 730 C CA . ASN A 1 91 ? -17.817 4.616 -22.296 1.00 33.73 91 ASN A CA 1
ATOM 731 C C . ASN A 1 91 ? -17.809 5.567 -23.484 1.00 36.28 91 ASN A C 1
ATOM 732 O O . ASN A 1 91 ? -16.733 5.753 -24.061 1.00 41.08 91 ASN A O 1
ATOM 737 N N . LYS A 1 92 ? -18.913 6.204 -23.824 1.00 36.09 92 LYS A N 1
ATOM 738 C CA . LYS A 1 92 ? -18.885 7.122 -24.984 1.00 39.40 92 LYS A CA 1
ATOM 739 C C . LYS A 1 92 ? -18.659 8.541 -24.478 1.00 38.06 92 LYS A C 1
ATOM 740 O O . LYS A 1 92 ? -18.241 9.370 -25.274 1.00 46.24 92 LYS A O 1
ATOM 746 N N . GLU A 1 93 ? -18.885 8.812 -23.200 1.00 33.70 93 GLU A N 1
ATOM 747 C CA . GLU A 1 93 ? -18.849 10.199 -22.671 1.00 34.79 93 GLU A CA 1
ATOM 748 C C . GLU A 1 93 ? -17.798 10.260 -21.563 1.00 32.20 93 GLU A C 1
ATOM 749 O O . GLU A 1 93 ? -17.204 9.207 -21.251 1.00 32.83 93 GLU A O 1
ATOM 755 N N . GLU A 1 94 ? -17.619 11.437 -20.980 1.00 26.53 94 GLU A N 1
ATOM 756 C CA . GLU A 1 94 ? -16.670 11.652 -19.877 1.00 28.49 94 GLU A CA 1
ATOM 757 C C . GLU A 1 94 ? -17.264 11.068 -18.604 1.00 28.28 94 GLU A C 1
ATOM 758 O O . GLU A 1 94 ? -18.462 11.130 -18.399 1.00 27.88 94 GLU A O 1
ATOM 764 N N . PRO A 1 95 ? -16.437 10.506 -17.698 1.00 28.79 95 PRO A N 1
ATOM 765 C CA . PRO A 1 95 ? -15.009 10.302 -17.963 1.00 28.77 95 PRO A CA 1
ATOM 766 C C . PRO A 1 95 ? -14.734 9.034 -18.797 1.00 27.37 95 PRO A C 1
ATOM 767 O O . PRO A 1 95 ? -15.402 8.029 -18.650 1.00 27.34 95 PRO A O 1
ATOM 771 N N . ARG A 1 96 ? -13.771 9.128 -19.696 1.00 23.31 96 ARG A N 1
ATOM 772 C CA . ARG A 1 96 ? -13.428 8.074 -20.676 1.00 27.20 96 ARG A CA 1
ATOM 773 C C . ARG A 1 96 ? -12.351 7.166 -20.090 1.00 25.29 96 ARG A C 1
ATOM 774 O O . ARG A 1 96 ? -12.124 6.076 -20.632 1.00 23.27 96 ARG A O 1
ATOM 782 N N . LYS A 1 97 ? -11.690 7.627 -19.029 1.00 26.28 97 LYS A N 1
ATOM 783 C CA . LYS A 1 97 ? -10.559 6.911 -18.415 1.00 25.43 97 LYS A CA 1
ATOM 784 C C . LYS A 1 97 ? -10.332 7.505 -17.032 1.00 27.74 97 LYS A C 1
ATOM 785 O O . LYS A 1 97 ? -10.839 8.575 -16.769 1.00 26.17 97 LYS A O 1
ATOM 791 N N . VAL A 1 98 ? -9.603 6.812 -16.183 1.00 25.19 98 VAL A N 1
ATOM 792 C CA . VAL A 1 98 ? -9.078 7.376 -14.916 1.00 26.56 98 VAL A CA 1
ATOM 793 C C . VAL A 1 98 ? -7.583 7.064 -14.918 1.00 27.76 98 VAL A C 1
ATOM 794 O O . VAL A 1 98 ? -7.186 5.990 -15.494 1.00 25.38 98 VAL A O 1
ATOM 798 N N . CYS A 1 99 ? -6.768 7.971 -14.385 1.00 28.87 99 CYS A N 1
ATOM 799 C CA A CYS A 1 99 ? -5.302 7.795 -14.285 0.50 31.02 99 CYS A CA 1
ATOM 800 C CA B CYS A 1 99 ? -5.289 7.763 -14.275 0.50 28.72 99 CYS A CA 1
ATOM 801 C C . CYS A 1 99 ? -4.921 7.721 -12.795 1.00 30.38 99 CYS A C 1
ATOM 802 O O . CYS A 1 99 ? -5.403 8.567 -12.014 1.00 31.30 99 CYS A O 1
ATOM 807 N N . PHE A 1 100 ? -4.177 6.698 -12.413 1.00 26.33 100 PHE A N 1
ATOM 808 C CA . PHE A 1 100 ? -3.662 6.555 -11.036 1.00 25.90 100 PHE A CA 1
ATOM 809 C C . PHE A 1 100 ? -2.154 6.783 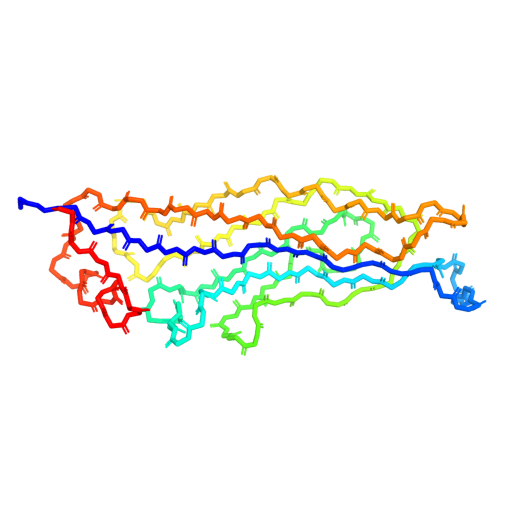-11.129 1.00 27.25 100 PHE A C 1
ATOM 810 O O . PHE A 1 100 ? -1.550 6.463 -12.172 1.00 25.36 100 PHE A O 1
ATOM 818 N N . THR A 1 101 ? -1.577 7.301 -10.058 1.00 24.08 101 THR A N 1
ATOM 819 C CA . THR A 1 101 ? -0.119 7.403 -9.864 1.00 26.38 101 THR A CA 1
ATOM 820 C C . THR A 1 101 ? 0.232 6.298 -8.893 1.00 23.56 101 THR A C 1
ATOM 821 O O . THR A 1 101 ? -0.123 6.462 -7.714 1.00 25.26 101 THR A O 1
ATOM 825 N N . TYR A 1 102 ? 0.832 5.217 -9.378 1.00 24.51 102 TYR A N 1
ATOM 826 C CA . TYR A 1 102 ? 1.117 4.013 -8.567 1.00 25.92 102 TYR A CA 1
ATOM 827 C C . TYR A 1 102 ? 2.578 4.026 -8.100 1.00 24.15 102 TYR A C 1
ATOM 828 O O . TYR A 1 102 ? 3.456 4.106 -8.929 1.00 26.43 102 TYR A O 1
ATOM 837 N N . ASP A 1 103 ? 2.801 3.868 -6.798 1.00 24.62 103 ASP A N 1
ATOM 838 C CA . ASP A 1 103 ? 4.153 3.796 -6.197 1.00 27.86 103 ASP A CA 1
ATOM 839 C C . ASP A 1 103 ? 4.656 2.353 -6.301 1.00 24.43 103 ASP A C 1
ATOM 840 O O . ASP A 1 103 ? 4.317 1.516 -5.440 1.00 23.67 103 ASP A O 1
ATOM 845 N N . LEU A 1 104 ? 5.421 2.036 -7.343 1.00 24.68 104 LEU A N 1
ATOM 846 C CA . LEU A 1 104 ? 5.981 0.660 -7.438 1.00 26.67 104 LEU A CA 1
ATOM 847 C C . LEU A 1 104 ? 7.297 0.587 -6.653 1.00 25.91 104 LEU A C 1
ATOM 848 O O . LEU A 1 104 ? 8.330 0.817 -7.262 1.00 22.86 104 LEU A O 1
ATOM 853 N N . PHE A 1 105 ? 7.230 0.303 -5.357 1.00 25.09 105 PHE A N 1
ATOM 854 C CA . PHE A 1 105 ? 8.410 0.227 -4.459 1.00 28.86 105 PHE A CA 1
ATOM 855 C C . PHE A 1 105 ? 8.871 -1.225 -4.293 1.00 25.70 105 PHE A C 1
ATOM 856 O O . PHE A 1 105 ? 8.043 -2.143 -4.231 1.00 26.29 105 PHE A O 1
ATOM 864 N N . LEU A 1 106 ? 10.184 -1.402 -4.165 1.00 25.88 106 LEU A N 1
ATOM 865 C CA . LEU A 1 106 ? 10.842 -2.721 -3.969 1.00 27.51 106 LEU A CA 1
ATOM 866 C C . LEU A 1 106 ? 11.312 -2.863 -2.510 1.00 29.85 106 LEU A C 1
ATOM 867 O O . LEU A 1 106 ? 11.444 -1.843 -1.859 1.00 28.12 106 LEU A O 1
ATOM 872 N N . ASN A 1 107 ? 11.531 -4.087 -2.017 1.00 30.46 107 ASN A N 1
ATOM 873 C CA . ASN A 1 107 ? 11.998 -4.337 -0.621 1.00 31.80 107 ASN A CA 1
ATOM 874 C C . ASN A 1 107 ? 13.534 -4.292 -0.618 1.00 33.20 107 ASN A C 1
ATOM 875 O O . ASN A 1 107 ? 14.132 -4.971 -1.455 1.00 29.33 107 ASN A O 1
ATOM 880 N N . LEU A 1 108 ? 14.127 -3.485 0.269 1.00 38.73 108 LEU A N 1
ATOM 881 C CA . LEU A 1 108 ? 15.583 -3.470 0.562 1.00 45.08 108 LEU A CA 1
ATOM 882 C C . LEU A 1 108 ? 15.991 -4.833 1.108 1.00 48.19 108 LEU A C 1
ATOM 883 O O . LEU A 1 108 ? 15.124 -5.511 1.690 1.00 53.96 108 LEU A O 1
ATOM 885 N N . GLU A 1 109 ? 17.260 -5.207 0.923 1.00 55.18 109 GLU A N 1
ATOM 886 C CA . GLU A 1 109 ? 17.838 -6.487 1.416 1.00 53.55 109 GLU A CA 1
ATOM 887 C C . GLU A 1 109 ? 17.525 -6.627 2.915 1.00 49.82 109 GLU A C 1
ATOM 888 O O . GLU A 1 109 ? 17.661 -5.635 3.660 1.00 47.39 109 GLU A O 1
ATOM 894 N N . GLY A 1 110 ? 17.089 -7.812 3.339 1.00 53.82 110 GLY A N 1
ATOM 895 C CA . GLY A 1 110 ? 16.684 -8.090 4.732 1.00 55.51 110 GLY A CA 1
ATOM 896 C C . GLY A 1 110 ? 15.177 -8.036 4.914 1.00 56.34 110 GLY A C 1
ATOM 897 O O . GLY A 1 110 ? 14.669 -8.803 5.750 1.00 64.65 110 GLY A O 1
ATOM 898 N N . ASN A 1 111 ? 14.477 -7.178 4.161 1.00 55.30 111 ASN A N 1
ATOM 899 C CA . ASN A 1 111 ? 13.030 -6.897 4.366 1.00 50.86 111 ASN A CA 1
ATOM 900 C C . ASN A 1 111 ? 12.186 -7.913 3.616 1.00 44.71 111 ASN A C 1
ATOM 901 O O . ASN A 1 111 ? 12.528 -8.289 2.502 1.00 45.82 111 ASN A O 1
ATOM 906 N N . PRO A 1 112 ? 11.068 -8.395 4.203 1.00 40.05 112 PRO A N 1
ATOM 907 C CA . PRO A 1 112 ? 10.236 -9.397 3.544 1.00 42.02 112 PRO A CA 1
ATOM 908 C C . PRO A 1 112 ? 9.795 -8.943 2.153 1.00 35.94 112 PRO A C 1
ATOM 909 O O . PRO A 1 112 ? 9.924 -7.777 1.781 1.00 34.69 112 PRO A O 1
ATOM 913 N N . PRO A 1 113 ? 9.289 -9.867 1.326 1.00 35.96 113 PRO A N 1
ATOM 914 C CA . PRO A 1 113 ? 8.733 -9.501 0.023 1.00 36.42 113 PRO A CA 1
ATOM 915 C C . PRO A 1 113 ? 7.577 -8.495 0.177 1.00 33.60 113 PRO A C 1
ATOM 916 O O . PRO A 1 113 ? 7.023 -8.350 1.271 1.00 35.58 113 PRO A O 1
ATOM 920 N N . VAL A 1 114 ? 7.318 -7.730 -0.870 1.00 31.95 114 VAL A N 1
ATOM 921 C CA . VAL A 1 114 ? 6.219 -6.717 -0.895 1.00 31.59 114 VAL A CA 1
ATOM 922 C C . VAL A 1 114 ? 4.960 -7.395 -1.433 1.00 28.58 114 VAL A C 1
ATOM 923 O O . VAL A 1 114 ? 5.025 -8.086 -2.484 1.00 28.26 114 VAL A O 1
ATOM 927 N N . ASN A 1 115 ? 3.831 -7.191 -0.768 1.00 29.62 115 ASN A N 1
ATOM 928 C CA . ASN A 1 115 ? 2.522 -7.686 -1.262 1.00 28.14 115 ASN A CA 1
ATOM 929 C C . ASN A 1 115 ? 1.522 -6.601 -0.887 1.00 28.16 115 ASN A C 1
ATOM 930 O O . ASN A 1 115 ? 1.039 -6.585 0.272 1.00 27.69 115 ASN A O 1
ATOM 935 N N A HIS A 1 116 ? 1.341 -5.594 -1.756 0.50 25.84 116 HIS A N 1
ATOM 936 N N B HIS A 1 116 ? 1.243 -5.725 -1.846 0.50 25.37 116 HIS A N 1
ATOM 937 C CA A HIS A 1 116 ? 0.540 -4.376 -1.446 0.50 25.65 116 HIS A CA 1
ATOM 938 C CA B HIS A 1 116 ? 0.535 -4.456 -1.586 0.50 24.55 116 HIS A CA 1
ATOM 939 C C A HIS A 1 116 ? -0.706 -4.300 -2.340 0.50 24.26 116 HIS A C 1
ATOM 940 C C B HIS A 1 116 ? -0.770 -4.379 -2.374 0.50 23.59 116 HIS A C 1
ATOM 941 O O A HIS A 1 116 ? -0.627 -4.639 -3.554 0.50 22.47 116 HIS A O 1
ATOM 942 O O B HIS A 1 116 ? -0.792 -4.795 -3.561 0.50 21.83 116 HIS A O 1
ATOM 955 N N . LEU A 1 117 ? -1.783 -3.770 -1.765 1.00 23.78 117 LEU A N 1
ATOM 956 C CA . LEU A 1 117 ? -3.089 -3.561 -2.424 1.00 24.94 117 LEU A CA 1
ATOM 957 C C . LEU A 1 117 ? -3.622 -2.149 -2.131 1.00 27.32 117 LEU A C 1
ATOM 958 O O . LEU A 1 117 ? -3.627 -1.687 -0.970 1.00 25.63 117 LEU A O 1
ATOM 963 N N . ARG A 1 118 ? -4.163 -1.531 -3.164 1.00 24.61 118 ARG A N 1
ATOM 964 C CA . ARG A 1 118 ? -4.785 -0.198 -3.110 1.00 26.23 118 ARG A CA 1
ATOM 965 C C . ARG A 1 118 ? -6.210 -0.351 -3.634 1.00 26.49 118 ARG A C 1
ATOM 966 O O . ARG A 1 118 ? -6.381 -0.757 -4.806 1.00 27.46 118 ARG A O 1
ATOM 974 N N . CYS A 1 119 ? -7.198 -0.116 -2.788 1.00 26.60 119 CYS A N 1
ATOM 975 C CA . CYS A 1 119 ? -8.632 -0.259 -3.143 1.00 30.58 119 CYS A CA 1
ATOM 976 C C . CYS A 1 119 ? -9.139 1.096 -3.625 1.00 30.86 119 CYS A C 1
ATOM 977 O O . CYS A 1 119 ? -8.822 2.096 -2.982 1.00 32.40 119 CYS A O 1
ATOM 980 N N . GLU A 1 120 ? -9.740 1.133 -4.808 1.00 30.31 120 GLU A N 1
ATOM 981 C CA . GLU A 1 120 ? -10.227 2.395 -5.434 1.00 32.25 120 GLU A CA 1
ATOM 982 C C . GLU A 1 120 ? -11.724 2.238 -5.698 1.00 31.77 120 GLU A C 1
ATOM 983 O O . GLU A 1 120 ? -12.126 1.215 -6.302 1.00 31.13 120 GLU A O 1
ATOM 989 N N . LYS A 1 121 ? -12.529 3.165 -5.204 1.00 29.79 121 LYS A N 1
ATOM 990 C CA . LYS A 1 121 ? -13.990 3.207 -5.475 1.00 32.06 121 LYS A CA 1
ATOM 991 C C . LYS A 1 121 ? -14.242 4.244 -6.571 1.00 28.83 121 LYS A C 1
ATOM 992 O O . LYS A 1 121 ? -13.830 5.364 -6.405 1.00 30.25 121 LYS A O 1
ATOM 998 N N . LEU A 1 122 ? -14.823 3.861 -7.703 1.00 28.26 122 LEU A N 1
ATOM 999 C CA . LEU A 1 122 ? -15.169 4.816 -8.775 1.00 27.26 122 LEU A CA 1
ATOM 1000 C C . LEU A 1 122 ? -16.676 5.092 -8.665 1.00 28.86 122 LEU A C 1
ATOM 1001 O O . LEU A 1 122 ? -17.484 4.113 -8.663 1.00 26.59 122 LEU A O 1
ATOM 1006 N N . THR A 1 123 ? -17.035 6.367 -8.600 1.00 28.29 123 THR A N 1
ATOM 1007 C CA . THR A 1 123 ? -18.444 6.829 -8.577 1.00 32.52 123 THR A CA 1
ATOM 1008 C C . THR A 1 123 ? -18.757 7.443 -9.939 1.00 31.07 123 THR A C 1
ATOM 1009 O O . THR A 1 123 ? -18.150 8.467 -10.236 1.00 31.24 123 THR A O 1
ATOM 1013 N N . PHE A 1 124 ? -19.604 6.785 -10.746 1.00 26.08 124 PHE A N 1
ATOM 1014 C CA . PHE A 1 124 ? -20.118 7.338 -12.021 1.00 26.14 124 PHE A CA 1
ATOM 1015 C C . PHE A 1 124 ? -21.464 8.036 -11.746 1.00 27.15 124 PHE A C 1
ATOM 1016 O O . PHE A 1 124 ? -22.464 7.382 -11.453 1.00 25.46 124 PHE A O 1
ATOM 1024 N N . ASN A 1 125 ? -21.451 9.373 -11.797 1.00 31.10 125 ASN A N 1
ATOM 1025 C CA . ASN A 1 125 ? -22.661 10.245 -11.816 1.00 30.73 125 ASN A CA 1
ATOM 1026 C C . ASN A 1 125 ? -23.340 10.114 -13.184 1.00 32.68 125 ASN A C 1
ATOM 1027 O O . ASN A 1 125 ? -22.661 10.334 -14.212 1.00 38.26 125 ASN A O 1
ATOM 1032 N N . ASN A 1 126 ? -24.607 9.714 -13.190 1.00 33.37 126 ASN A N 1
ATOM 1033 C CA . ASN A 1 126 ? -25.505 9.742 -14.367 1.00 35.04 126 ASN A CA 1
ATOM 1034 C C . ASN A 1 126 ? -24.760 9.224 -15.586 1.00 31.79 126 ASN A C 1
ATOM 1035 O O . ASN A 1 126 ? -24.689 9.902 -16.607 1.00 28.88 126 ASN A O 1
ATOM 1040 N N . PRO A 1 127 ? -24.259 7.967 -15.550 1.00 28.46 127 PRO A N 1
ATOM 1041 C CA . PRO A 1 127 ? -23.838 7.288 -16.772 1.00 27.75 127 PRO A CA 1
ATOM 1042 C C . PRO A 1 127 ? -25.006 7.158 -17.759 1.00 28.50 127 PRO A C 1
ATOM 1043 O O . PRO A 1 127 ? -26.157 7.102 -17.366 1.00 28.27 127 PRO A O 1
ATOM 1047 N N . THR A 1 128 ? -24.691 7.066 -19.040 1.00 26.28 128 THR A N 1
ATOM 1048 C CA . THR A 1 128 ? -25.698 6.745 -20.063 1.00 28.23 128 THR A CA 1
ATOM 1049 C C . THR A 1 128 ? -26.315 5.391 -19.704 1.00 32.69 128 THR A C 1
ATOM 1050 O O . THR A 1 128 ? -25.714 4.619 -18.903 1.00 30.74 128 THR A O 1
ATOM 1054 N N . THR A 1 129 ? -27.486 5.102 -20.260 1.00 29.95 129 THR A N 1
ATOM 1055 C CA . THR A 1 129 ? -28.137 3.784 -20.116 1.00 31.76 129 THR A CA 1
ATOM 1056 C C . THR A 1 129 ? -27.160 2.694 -20.536 1.00 29.99 129 THR A C 1
ATOM 1057 O O . THR A 1 129 ? -27.009 1.719 -19.775 1.00 33.47 129 THR A O 1
ATOM 1061 N N . GLU A 1 130 ? -26.573 2.855 -21.721 1.00 28.82 130 GLU A N 1
ATOM 1062 C CA . GLU A 1 130 ? -25.681 1.874 -22.352 1.00 31.17 130 GLU A CA 1
ATOM 1063 C C . GLU A 1 130 ? -24.496 1.562 -21.426 1.00 31.47 130 GLU A C 1
ATOM 1064 O O . GLU A 1 130 ? -24.215 0.378 -21.164 1.00 29.52 130 GLU A O 1
ATOM 1070 N N . PHE A 1 131 ? -23.779 2.576 -20.968 1.00 28.43 131 PHE A N 1
ATOM 1071 C CA . PHE A 1 131 ? -22.633 2.348 -20.050 1.00 28.79 131 PHE A CA 1
ATOM 1072 C C . PHE A 1 131 ? -23.126 1.775 -18.709 1.00 25.22 131 PHE A C 1
ATOM 1073 O O . PHE A 1 131 ? -22.427 0.937 -18.090 1.00 24.37 131 PHE A O 1
ATOM 1081 N N . ARG A 1 132 ? -24.307 2.182 -18.268 1.00 24.31 132 ARG A N 1
ATOM 1082 C CA . ARG A 1 132 ? -24.869 1.721 -16.971 1.00 26.79 132 ARG A CA 1
ATOM 1083 C C . ARG A 1 132 ? -25.087 0.207 -17.015 1.00 25.56 132 ARG A C 1
ATOM 1084 O O . ARG A 1 132 ? -24.824 -0.444 -16.006 1.00 25.42 132 ARG A O 1
ATOM 1092 N N . TYR A 1 133 ? -25.477 -0.340 -18.167 1.00 25.50 133 TYR A N 1
ATOM 1093 C CA . TYR A 1 133 ? -25.587 -1.809 -18.367 1.00 24.87 133 TYR A CA 1
ATOM 1094 C C . TYR A 1 133 ? -24.215 -2.458 -18.112 1.00 24.86 133 TYR A C 1
ATOM 1095 O O . TYR A 1 133 ? -24.146 -3.543 -17.479 1.00 25.38 133 TYR A O 1
ATOM 1104 N N . LYS A 1 134 ? -23.155 -1.871 -18.663 1.00 22.27 134 LYS A N 1
ATOM 1105 C CA . LYS A 1 134 ? -21.78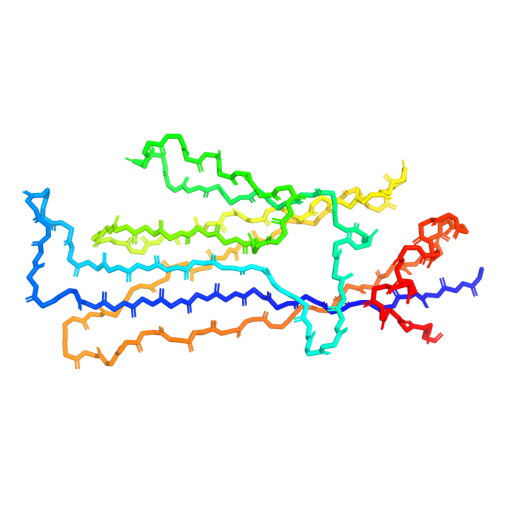4 -2.427 -18.514 1.00 23.55 134 LYS A CA 1
ATOM 1106 C C . LYS A 1 134 ? -21.361 -2.374 -17.043 1.00 23.98 134 LYS A C 1
ATOM 1107 O O . LYS A 1 134 ? -20.862 -3.383 -16.530 1.00 26.81 134 LYS A O 1
ATOM 1113 N N . LEU A 1 135 ? -21.614 -1.280 -16.353 1.00 23.14 135 LEU A N 1
ATOM 1114 C CA . LEU A 1 135 ? -21.228 -1.156 -14.926 1.00 23.38 135 LEU A CA 1
ATOM 1115 C C . LEU A 1 135 ? -21.986 -2.182 -14.084 1.00 26.67 135 LEU A C 1
ATOM 1116 O O . LEU A 1 135 ? -21.398 -2.719 -13.106 1.00 24.33 135 LEU A O 1
ATOM 1121 N N . LEU A 1 136 ? -23.286 -2.368 -14.357 1.00 26.33 136 LEU A N 1
ATOM 1122 C CA . LEU A 1 136 ? -24.108 -3.308 -13.568 1.00 28.21 136 LEU A CA 1
ATOM 1123 C C . LEU A 1 136 ? -23.672 -4.751 -13.832 1.00 25.95 136 LEU A C 1
ATOM 1124 O O . LEU A 1 136 ? -23.652 -5.506 -12.881 1.00 25.04 136 LEU A O 1
ATOM 1129 N N . ARG A 1 137 ? -23.402 -5.122 -15.086 1.00 24.69 137 ARG A N 1
ATOM 1130 C CA . ARG A 1 137 ? -22.916 -6.470 -15.468 1.00 27.07 137 ARG A CA 1
ATOM 1131 C C . ARG A 1 137 ? -21.594 -6.800 -14.755 1.00 27.11 137 ARG A C 1
ATOM 1132 O O . ARG A 1 137 ? -21.360 -7.971 -14.470 1.00 25.00 137 ARG A O 1
ATOM 1140 N N . ALA A 1 138 ? -20.784 -5.800 -14.429 1.00 24.50 138 ALA A N 1
ATOM 1141 C CA . ALA A 1 138 ? -19.475 -5.978 -13.761 1.00 25.24 138 ALA A CA 1
ATOM 1142 C C . ALA A 1 138 ? -19.664 -6.161 -12.255 1.00 26.63 138 ALA A C 1
ATOM 1143 O O . ALA A 1 138 ? -18.695 -6.510 -11.575 1.00 27.37 138 ALA A O 1
ATOM 1145 N N . GLY A 1 139 ? -20.861 -5.909 -11.734 1.00 26.66 139 GLY A N 1
ATOM 1146 C CA . GLY A 1 139 ? -21.132 -6.002 -10.282 1.00 24.92 139 GLY A CA 1
ATOM 1147 C C . GLY A 1 139 ? -21.315 -4.637 -9.654 1.00 25.54 139 GLY A C 1
ATOM 1148 O O . GLY A 1 139 ? -21.337 -4.548 -8.393 1.00 28.16 139 GLY A O 1
ATOM 1149 N N . GLY A 1 140 ? -21.464 -3.595 -10.469 1.00 25.32 140 GLY A N 1
ATOM 1150 C CA . GLY A 1 140 ? -21.670 -2.224 -9.973 1.00 27.79 140 GLY A CA 1
ATOM 1151 C C . GLY A 1 140 ? -22.941 -2.093 -9.155 1.00 29.42 140 GLY A C 1
ATOM 1152 O O . GLY A 1 140 ? -23.812 -2.946 -9.280 1.00 28.49 140 GLY A O 1
ATOM 1153 N N . VAL A 1 141 ? -23.030 -1.046 -8.351 1.00 30.07 141 VAL A N 1
ATOM 1154 C CA . VAL A 1 141 ? -24.106 -0.842 -7.350 1.00 32.45 141 VAL A CA 1
ATOM 1155 C C . VAL A 1 141 ? -24.671 0.573 -7.493 1.00 30.87 141 VAL A C 1
ATOM 1156 O O . VAL A 1 141 ? -23.887 1.537 -7.528 1.00 31.30 141 VAL A O 1
ATOM 1160 N N . MET A 1 142 ? -25.993 0.702 -7.554 1.00 34.67 142 MET A N 1
ATOM 1161 C CA . MET A 1 142 ? -26.674 2.028 -7.569 1.00 42.44 142 MET A CA 1
ATOM 1162 C C . MET A 1 142 ? -26.643 2.600 -6.145 1.00 42.51 142 MET A C 1
ATOM 1163 O O . MET A 1 142 ? -26.887 1.838 -5.213 1.00 46.02 142 MET A O 1
ATOM 1168 N N . VAL A 1 143 ? -26.236 3.856 -5.963 1.00 40.00 143 VAL A N 1
ATOM 1169 C CA . VAL A 1 143 ? -26.188 4.521 -4.621 1.00 46.65 143 VAL A CA 1
ATOM 1170 C C . VAL A 1 143 ? -27.570 5.095 -4.293 1.00 48.04 143 VAL A C 1
ATOM 1171 O O . VAL A 1 143 ? -28.187 5.570 -5.242 1.00 47.89 143 VAL A O 1
#

Solvent-accessible surface area: 8642 Å² total; per-residue (Å²): 207,16,32,0,50,9,133,0,21,0,0,0,131,2,94,67,86,204,156,76,33,146,119,39,55,43,14,43,6,33,0,25,3,103,16,31,144,186,50,64,10,60,66,1,0,75,35,0,0,0,95,9,95,134,78,27,100,178,44,122,52,54,22,139,114,65,91,5,76,10,111,41,28,3,147,54,37,26,101,0,61,0,25,0,35,5,80,10,167,73,153,73,119,91,39,73,14,94,9,74,0,70,31,11,65,157,77,87,103,92,11,103,89,87,78,92,39,113,22,67,9,104,86,12,55,78,86,3,77,126,46,0,85,141,5,46,12,94,130,114

Foldseek 3Di:
DWKKKFKKKKWKKKDFDPDADPVRFGMKMKIFIDGPPPFALLLWFQWKWKQADPPDPPRGDIGRHPPGMDIDTHHFWDWIKMKTATPAPDPPRIDIDTDTRGADDPPDGIDTTMDMDMDMDDDGPPVSVVSCVNRVIDID

B-factor: mean 32.14, std 11.09, range [17.03, 85.56]

Secondary structure (DSSP, 8-state):
--EEEEEEEEEEEEEE-SS--TT---EEEEEEEEPSTT--GGGTEEEEEEE--TTSSS-EEEESSS-EEEEEEES--EEEEEEEEES-SSS-SEEEEEEEE--PPTTSPPEEEEEEEEEEEES--HHHHHHHHHTT-EE-